Protein AF-N1RN42-F1 (afdb_monomer_lite)

Structure (mmCIF, N/CA/C/O backbone):
data_AF-N1RN42-F1
#
_entry.id   AF-N1RN42-F1
#
loop_
_atom_site.group_PDB
_atom_site.id
_atom_site.type_symbol
_atom_site.label_atom_id
_atom_site.label_alt_id
_atom_site.label_comp_id
_atom_site.label_asym_id
_atom_site.label_entity_id
_atom_site.label_seq_id
_atom_site.pdbx_PDB_ins_code
_atom_site.Cartn_x
_atom_site.Cartn_y
_atom_site.Cartn_z
_atom_site.occupancy
_atom_site.B_iso_or_equiv
_atom_site.auth_seq_id
_atom_site.auth_comp_id
_atom_site.auth_asym_id
_atom_site.auth_atom_id
_atom_site.pdbx_PDB_model_num
ATOM 1 N N . GLN A 1 1 ? 22.069 -0.257 1.050 1.00 62.31 1 GLN A N 1
ATOM 2 C CA . GLN A 1 1 ? 22.103 0.288 -0.327 1.00 62.31 1 GLN A CA 1
ATOM 3 C C . GLN A 1 1 ? 22.708 -0.679 -1.348 1.00 62.31 1 GLN A C 1
ATOM 5 O O . GLN A 1 1 ? 22.122 -0.810 -2.413 1.00 62.31 1 GLN A O 1
ATOM 10 N N . GLN A 1 2 ? 23.784 -1.419 -1.032 1.00 82.69 2 GLN A N 1
ATOM 11 C CA . GLN A 1 2 ? 24.418 -2.380 -1.959 1.00 82.69 2 GLN A CA 1
ATOM 12 C C . GLN A 1 2 ? 23.434 -3.357 -2.638 1.00 82.69 2 GLN A C 1
ATOM 14 O O . GLN A 1 2 ? 23.516 -3.572 -3.841 1.00 82.69 2 GLN A O 1
ATOM 19 N N . ALA A 1 3 ? 22.483 -3.916 -1.878 1.00 87.44 3 ALA A N 1
ATOM 20 C CA . ALA A 1 3 ? 21.495 -4.858 -2.406 1.00 87.44 3 ALA A CA 1
ATOM 21 C C . ALA A 1 3 ? 20.583 -4.223 -3.467 1.00 87.44 3 ALA A C 1
ATOM 23 O O . ALA A 1 3 ? 20.450 -4.772 -4.554 1.00 87.44 3 ALA A O 1
ATOM 24 N N . ALA A 1 4 ? 20.019 -3.043 -3.178 1.00 84.56 4 ALA A N 1
ATOM 25 C CA . ALA A 1 4 ? 19.181 -2.315 -4.126 1.00 84.56 4 ALA A CA 1
ATOM 26 C C . ALA A 1 4 ? 19.958 -2.027 -5.412 1.00 84.56 4 ALA A C 1
ATOM 28 O O . ALA A 1 4 ? 19.479 -2.361 -6.484 1.00 84.56 4 ALA A O 1
ATOM 29 N N . LYS A 1 5 ? 21.196 -1.525 -5.304 1.00 83.25 5 LYS A N 1
ATOM 30 C CA . LYS A 1 5 ? 22.059 -1.273 -6.465 1.00 83.25 5 LYS A CA 1
ATOM 31 C C . LYS A 1 5 ? 22.239 -2.517 -7.337 1.00 83.25 5 LYS A C 1
ATOM 33 O O . LYS A 1 5 ? 22.082 -2.417 -8.544 1.00 83.25 5 LYS A O 1
ATOM 38 N N . ILE A 1 6 ? 22.540 -3.669 -6.735 1.00 87.38 6 ILE A N 1
ATOM 39 C CA . ILE A 1 6 ? 22.743 -4.930 -7.466 1.00 87.38 6 ILE A CA 1
ATOM 40 C C . ILE A 1 6 ? 21.466 -5.374 -8.182 1.00 87.38 6 ILE A C 1
ATOM 42 O O . ILE A 1 6 ? 21.523 -5.716 -9.358 1.00 87.38 6 ILE A O 1
ATOM 46 N N . VAL A 1 7 ? 20.330 -5.380 -7.479 1.00 88.62 7 VAL A N 1
ATOM 47 C CA . VAL A 1 7 ? 19.045 -5.820 -8.050 1.00 88.62 7 VAL A CA 1
ATOM 48 C C . VAL A 1 7 ? 18.641 -4.919 -9.210 1.00 88.62 7 VAL A C 1
ATOM 50 O O . VAL A 1 7 ? 18.250 -5.384 -10.273 1.00 88.62 7 VAL A O 1
ATOM 53 N N . LEU A 1 8 ? 18.785 -3.618 -9.007 1.00 86.69 8 LEU A N 1
ATOM 54 C CA . LEU A 1 8 ? 18.342 -2.594 -9.929 1.00 86.69 8 LEU A CA 1
ATOM 55 C C . LEU A 1 8 ? 19.239 -2.470 -11.171 1.00 86.69 8 LEU A C 1
ATOM 57 O O . LEU A 1 8 ? 18.724 -2.316 -12.275 1.00 86.69 8 LEU A O 1
ATOM 61 N N . SER A 1 9 ? 20.565 -2.583 -11.028 1.00 83.81 9 SER A N 1
ATOM 62 C CA . SER A 1 9 ? 21.490 -2.525 -12.172 1.00 83.81 9 SER A CA 1
ATOM 63 C C . SER A 1 9 ? 21.493 -3.799 -13.017 1.00 83.81 9 SER A C 1
ATOM 65 O O . SER A 1 9 ? 21.876 -3.760 -14.184 1.00 83.81 9 SER A O 1
ATOM 67 N N . ARG A 1 10 ? 21.059 -4.924 -12.440 1.00 86.50 10 ARG A N 1
ATOM 68 C CA . ARG A 1 10 ? 20.960 -6.230 -13.105 1.00 86.50 10 ARG A CA 1
ATOM 69 C C . ARG A 1 10 ? 19.509 -6.685 -13.231 1.00 86.50 10 ARG A C 1
ATOM 71 O O . ARG A 1 10 ? 19.249 -7.882 -13.220 1.00 86.50 10 ARG A O 1
ATOM 78 N N . HIS A 1 11 ? 18.562 -5.751 -13.344 1.00 86.19 11 HIS A N 1
ATOM 79 C CA . HIS A 1 11 ? 17.126 -6.050 -13.290 1.00 86.19 11 HIS A CA 1
ATOM 80 C C . HIS A 1 11 ? 16.693 -7.150 -14.274 1.00 86.19 11 HIS A C 1
ATOM 82 O O . HIS A 1 11 ? 15.825 -7.951 -13.954 1.00 86.19 11 HIS A O 1
ATOM 88 N N . ALA A 1 12 ? 17.330 -7.220 -15.448 1.00 86.44 12 ALA A N 1
ATOM 89 C CA . ALA A 1 12 ? 17.023 -8.190 -16.498 1.00 86.44 12 ALA A CA 1
ATOM 90 C C . ALA A 1 12 ? 17.432 -9.631 -16.139 1.00 86.44 12 ALA A C 1
ATOM 92 O O . ALA A 1 12 ? 17.029 -10.568 -16.819 1.00 86.44 12 ALA A O 1
ATOM 93 N N . GLU A 1 13 ? 18.246 -9.811 -15.097 1.00 88.94 13 GLU A N 1
ATOM 94 C CA . GLU A 1 13 ? 18.699 -11.117 -14.612 1.00 88.94 13 GLU A CA 1
ATOM 95 C C . GLU A 1 13 ? 17.825 -11.673 -13.477 1.00 88.94 13 GLU A C 1
ATOM 97 O O . GLU A 1 13 ? 17.988 -12.829 -13.082 1.00 88.94 13 GLU A O 1
ATOM 102 N N . PHE A 1 14 ? 16.914 -10.865 -12.931 1.00 84.50 14 PHE A N 1
ATOM 103 C CA . PHE A 1 14 ? 15.982 -11.271 -11.882 1.00 84.50 14 PHE A CA 1
ATOM 104 C C . PHE A 1 14 ? 14.607 -11.617 -12.467 1.00 84.50 14 PHE A C 1
ATOM 106 O O . PHE A 1 14 ? 14.318 -11.338 -13.628 1.00 84.50 14 PHE A O 1
ATOM 113 N N . ALA A 1 15 ? 13.749 -12.235 -11.644 1.00 75.19 15 ALA A N 1
ATOM 114 C CA . ALA A 1 15 ? 12.331 -12.363 -11.970 1.00 75.19 15 ALA A CA 1
ATOM 115 C C . ALA A 1 15 ? 11.738 -10.972 -12.233 1.00 75.19 15 ALA A C 1
ATOM 117 O O . ALA A 1 15 ? 12.135 -10.014 -11.573 1.00 75.19 15 ALA A O 1
ATOM 118 N N . GLU A 1 16 ? 10.814 -10.872 -13.187 1.00 76.62 16 GLU A N 1
ATOM 119 C CA . GLU A 1 16 ? 10.207 -9.603 -13.583 1.00 76.62 16 GLU A CA 1
ATOM 120 C C . GLU A 1 16 ? 9.657 -8.860 -12.357 1.00 76.62 16 GLU A C 1
ATOM 122 O O . GLU A 1 16 ? 8.892 -9.415 -11.566 1.00 76.62 16 GLU A O 1
ATOM 127 N N . PHE A 1 17 ? 10.101 -7.616 -12.163 1.00 75.62 17 PHE A N 1
ATOM 128 C CA . PHE A 1 17 ? 9.644 -6.778 -11.064 1.00 75.62 17 PHE A CA 1
ATOM 129 C C . PHE A 1 17 ? 9.312 -5.376 -11.552 1.00 75.62 17 PHE A C 1
ATOM 131 O O . PHE A 1 17 ? 10.017 -4.785 -12.372 1.00 75.62 17 PHE A O 1
ATOM 138 N N . THR A 1 18 ? 8.240 -4.839 -10.983 1.00 83.25 18 THR A N 1
ATOM 139 C CA . THR A 1 18 ? 7.768 -3.486 -11.248 1.00 83.25 18 THR A CA 1
ATOM 140 C C . THR A 1 18 ? 8.118 -2.588 -10.078 1.00 83.25 18 THR A C 1
ATOM 142 O O . THR A 1 18 ? 8.001 -2.977 -8.914 1.00 83.25 18 THR A O 1
ATOM 145 N N . VAL A 1 19 ? 8.536 -1.365 -10.380 1.00 87.50 19 VAL A N 1
ATOM 146 C CA . VAL A 1 19 ? 8.816 -0.350 -9.366 1.00 87.50 19 VAL A CA 1
ATOM 147 C C . VAL A 1 19 ? 7.581 0.517 -9.150 1.00 87.50 19 VAL A C 1
ATOM 149 O O . VAL A 1 19 ? 6.979 1.016 -10.097 1.00 87.50 19 VAL A O 1
ATOM 152 N N . VAL A 1 20 ? 7.222 0.739 -7.887 1.00 87.75 20 VAL A N 1
ATOM 153 C CA . VAL A 1 20 ? 6.229 1.749 -7.505 1.00 87.75 20 VAL A CA 1
ATOM 154 C C . VAL A 1 20 ? 6.977 2.854 -6.756 1.00 87.75 20 VAL A C 1
ATOM 156 O O . VAL A 1 20 ? 7.466 2.610 -5.651 1.00 87.75 20 VAL A O 1
ATOM 159 N N . PRO A 1 21 ? 7.169 4.038 -7.360 1.00 84.94 21 PRO A N 1
ATOM 160 C CA . PRO A 1 21 ? 7.936 5.118 -6.752 1.00 84.94 21 PRO A CA 1
ATOM 161 C C . PRO A 1 21 ? 7.357 5.606 -5.425 1.00 84.94 21 PRO A C 1
ATOM 163 O O . PRO A 1 21 ? 6.149 5.556 -5.191 1.00 84.94 21 PRO A O 1
ATOM 166 N N . SER A 1 22 ? 8.224 6.181 -4.587 1.00 86.19 22 SER A N 1
ATOM 167 C CA . SER A 1 22 ? 7.841 6.737 -3.285 1.00 86.19 22 SER A CA 1
ATOM 168 C C . SER A 1 22 ? 6.710 7.763 -3.382 1.00 86.19 22 SER A C 1
ATOM 170 O O . SER A 1 22 ? 5.798 7.735 -2.561 1.00 86.19 22 SER A O 1
ATOM 172 N N . HIS A 1 23 ? 6.733 8.649 -4.385 1.00 84.12 23 HIS A N 1
ATOM 173 C CA . HIS A 1 23 ? 5.681 9.658 -4.541 1.00 84.12 23 HIS A CA 1
ATOM 174 C C . HIS A 1 23 ? 4.334 9.025 -4.906 1.00 84.12 23 HIS A C 1
ATOM 176 O O . HIS A 1 23 ? 3.316 9.456 -4.380 1.00 84.12 23 HIS A O 1
ATOM 182 N N . THR A 1 24 ? 4.329 7.965 -5.718 1.00 84.31 24 THR A N 1
ATOM 183 C CA . THR A 1 24 ? 3.130 7.197 -6.082 1.00 84.31 24 THR A CA 1
ATOM 184 C C . THR A 1 24 ? 2.523 6.496 -4.867 1.00 84.31 24 THR A C 1
ATOM 186 O O . THR A 1 24 ? 1.324 6.586 -4.618 1.00 84.31 24 THR A O 1
ATOM 189 N N . VAL A 1 25 ? 3.341 5.801 -4.070 1.00 88.25 25 VAL A N 1
ATOM 190 C CA . VAL A 1 25 ? 2.833 5.055 -2.906 1.00 88.25 25 VAL A CA 1
ATOM 191 C C . VAL A 1 25 ? 2.353 5.975 -1.781 1.00 88.25 25 VAL A C 1
ATOM 193 O O . VAL A 1 25 ? 1.455 5.601 -1.026 1.00 88.25 25 VAL A O 1
ATOM 196 N N . GLN A 1 26 ? 2.925 7.178 -1.689 1.00 88.88 26 GLN A N 1
ATOM 197 C CA . GLN A 1 26 ? 2.535 8.207 -0.724 1.00 88.88 26 GLN A CA 1
ATOM 198 C C . GLN A 1 26 ? 1.306 9.005 -1.164 1.00 88.88 26 GLN A C 1
ATOM 200 O O . GLN A 1 26 ? 0.613 9.550 -0.310 1.00 88.88 26 GLN A O 1
ATOM 205 N N . SER A 1 27 ? 1.020 9.072 -2.466 1.00 88.75 27 SER A N 1
ATOM 206 C CA . SER A 1 27 ? -0.085 9.873 -2.990 1.00 88.75 27 SER A CA 1
ATOM 207 C C . SER A 1 27 ? -1.445 9.179 -2.907 1.00 88.75 27 SER A C 1
ATOM 209 O O . SER A 1 27 ? -2.466 9.842 -3.077 1.00 88.75 27 SER A O 1
ATOM 211 N N . ILE A 1 28 ? -1.490 7.874 -2.619 1.00 91.38 28 ILE A N 1
ATOM 212 C CA . ILE A 1 28 ? -2.743 7.151 -2.383 1.00 91.38 28 ILE A CA 1
ATOM 213 C C . ILE A 1 28 ? -3.051 7.099 -0.895 1.00 91.38 28 ILE A C 1
ATOM 215 O O . ILE A 1 28 ? -2.260 6.577 -0.105 1.00 91.38 28 ILE A O 1
ATOM 219 N N . GLU A 1 29 ? -4.255 7.531 -0.536 1.00 94.62 29 GLU A N 1
ATOM 220 C CA . GLU A 1 29 ? -4.802 7.350 0.801 1.00 94.62 29 GLU A CA 1
ATOM 221 C C . GLU A 1 29 ? -6.090 6.529 0.761 1.00 94.62 29 GLU A C 1
ATOM 223 O O . GLU A 1 29 ? -6.942 6.707 -0.107 1.00 94.62 29 GLU A O 1
ATOM 228 N N . TYR A 1 30 ? -6.256 5.642 1.735 1.00 96.00 30 TYR A N 1
ATOM 229 C CA . TYR A 1 30 ? -7.392 4.732 1.825 1.00 96.00 30 TYR A CA 1
ATOM 230 C C . TYR A 1 30 ? -8.280 5.134 2.990 1.00 96.00 30 TYR A C 1
ATOM 232 O O . TYR A 1 30 ? -7.782 5.368 4.093 1.00 96.00 30 TYR A O 1
ATOM 240 N N . SER A 1 31 ? -9.593 5.137 2.773 1.00 97.31 31 SER A N 1
ATOM 241 C CA . SER A 1 31 ? -10.567 5.283 3.852 1.00 97.31 31 SER A CA 1
ATOM 242 C C . SER A 1 31 ? -10.328 4.224 4.930 1.00 97.31 31 SER A C 1
ATOM 244 O O . SER A 1 31 ? -10.330 3.020 4.648 1.00 97.31 31 SER A O 1
ATOM 246 N N . ALA A 1 32 ? -10.187 4.662 6.182 1.00 97.25 32 ALA A N 1
ATOM 247 C CA . ALA A 1 32 ? -10.040 3.782 7.337 1.00 97.25 32 ALA A CA 1
ATOM 248 C C . ALA A 1 32 ? -11.226 2.814 7.449 1.00 97.25 32 ALA A C 1
ATOM 250 O O . ALA A 1 32 ? -11.050 1.615 7.677 1.00 97.25 32 ALA A O 1
ATOM 251 N N . LEU A 1 33 ? -12.438 3.327 7.216 1.00 96.44 33 LEU A N 1
ATOM 252 C CA . LEU A 1 33 ? -13.660 2.533 7.212 1.00 96.44 33 LEU A CA 1
ATOM 253 C C . LEU A 1 33 ? -13.687 1.529 6.049 1.00 96.44 33 LEU A C 1
ATOM 255 O O . LEU A 1 33 ? -14.091 0.380 6.236 1.00 96.44 33 LEU A O 1
ATOM 259 N N . GLY A 1 34 ? -13.209 1.931 4.867 1.00 96.44 34 GLY A N 1
ATOM 260 C CA . GLY A 1 34 ? -13.028 1.036 3.721 1.00 96.44 34 GLY A CA 1
ATOM 261 C C . GLY A 1 34 ? -12.090 -0.130 4.036 1.00 96.44 34 GLY A C 1
ATOM 262 O O . GLY A 1 34 ? -12.454 -1.290 3.834 1.00 96.44 34 GLY A O 1
ATOM 263 N N . LEU A 1 35 ? -10.918 0.162 4.604 1.00 96.19 35 LEU A N 1
ATOM 264 C CA . LEU A 1 35 ? -9.941 -0.857 4.997 1.00 96.19 35 LEU A CA 1
ATOM 265 C C . LEU A 1 35 ? -10.479 -1.785 6.089 1.00 96.19 35 LEU A C 1
ATOM 267 O O . LEU A 1 35 ? -10.294 -3.000 6.001 1.00 96.19 35 LEU A O 1
ATOM 271 N N . LYS A 1 36 ? -11.184 -1.246 7.092 1.00 95.75 36 LYS A N 1
ATOM 272 C CA . LYS A 1 36 ? -11.869 -2.067 8.099 1.00 95.75 36 LYS A CA 1
ATOM 273 C C . LYS A 1 36 ? -12.873 -3.011 7.453 1.00 95.75 36 LYS A C 1
ATOM 275 O O . LYS A 1 36 ? -12.925 -4.182 7.813 1.00 95.75 36 LYS A O 1
ATOM 280 N N . HIS A 1 37 ? -13.672 -2.524 6.510 1.00 94.75 37 HIS A N 1
ATOM 281 C CA . HIS A 1 37 ? -14.654 -3.370 5.847 1.00 94.75 37 HIS A CA 1
ATOM 282 C C . HIS A 1 37 ? -13.986 -4.484 5.029 1.00 94.75 37 HIS A C 1
ATOM 284 O O . HIS A 1 37 ? -14.488 -5.605 5.008 1.00 94.75 37 HIS A O 1
ATOM 290 N N . ALA A 1 38 ? -12.864 -4.197 4.365 1.00 92.38 38 ALA A N 1
ATOM 291 C CA . ALA A 1 38 ? -12.134 -5.190 3.579 1.00 92.38 38 ALA A CA 1
ATOM 292 C C . ALA A 1 38 ? -11.395 -6.224 4.453 1.00 92.38 38 ALA A C 1
ATOM 294 O O . ALA A 1 38 ? -11.411 -7.412 4.147 1.00 92.38 38 ALA A O 1
ATOM 295 N N . GLY A 1 39 ? -10.756 -5.789 5.544 1.00 91.50 39 GLY A N 1
ATOM 296 C CA . GLY A 1 39 ? -9.875 -6.630 6.370 1.00 91.50 39 GLY A CA 1
ATOM 297 C C . GLY A 1 39 ? -10.418 -7.014 7.755 1.00 91.50 39 GLY A C 1
ATOM 298 O O . GLY A 1 39 ? -9.715 -7.655 8.544 1.00 91.50 39 GLY A O 1
ATOM 299 N N . GLY A 1 40 ? -11.643 -6.609 8.084 1.00 94.19 40 GLY A N 1
ATOM 300 C CA . GLY A 1 40 ? -12.322 -6.898 9.346 1.00 94.19 40 GLY A CA 1
ATOM 301 C C . GLY A 1 40 ? -11.636 -6.320 10.591 1.00 94.19 40 GLY A C 1
ATOM 302 O O . GLY A 1 40 ? -10.836 -5.384 10.539 1.00 94.19 40 GLY A O 1
ATOM 303 N N . GLN A 1 41 ? -11.932 -6.922 11.749 1.00 93.12 41 GLN A N 1
ATOM 304 C CA . GLN A 1 41 ? -11.424 -6.466 13.052 1.00 93.12 41 GLN A CA 1
ATOM 305 C C . GLN A 1 41 ? -9.894 -6.534 13.180 1.00 93.12 41 GLN A C 1
ATOM 307 O O . GLN A 1 41 ? -9.300 -5.764 13.931 1.00 93.12 41 GLN A O 1
ATOM 312 N N . CYS A 1 42 ? -9.233 -7.457 12.472 1.00 93.81 42 CYS A N 1
ATOM 313 C CA . CYS A 1 42 ? -7.772 -7.541 12.491 1.00 93.81 42 CYS A CA 1
ATOM 314 C C . CYS A 1 42 ? -7.147 -6.292 11.855 1.00 93.81 42 CYS A C 1
ATOM 316 O O . CYS A 1 42 ? -6.229 -5.702 12.426 1.00 93.81 42 CYS A O 1
ATOM 318 N N . MET A 1 43 ? -7.682 -5.865 10.706 1.00 94.62 43 MET A N 1
ATOM 319 C CA . MET A 1 43 ? -7.238 -4.647 10.034 1.00 94.62 43 MET A CA 1
ATOM 320 C C . MET A 1 43 ? -7.522 -3.408 10.881 1.00 94.62 43 MET A C 1
ATOM 322 O O . MET A 1 43 ? -6.639 -2.574 11.053 1.00 94.62 43 MET A O 1
ATOM 326 N N . GLU A 1 44 ? -8.705 -3.328 11.493 1.00 96.62 44 GLU A N 1
ATOM 327 C CA . GLU A 1 44 ? -9.042 -2.233 12.404 1.00 96.62 44 GLU A CA 1
ATOM 328 C C . GLU A 1 44 ? -8.019 -2.072 13.533 1.00 96.62 44 GLU A C 1
ATOM 330 O O . GLU A 1 44 ? -7.490 -0.980 13.733 1.00 96.62 44 GLU A O 1
ATOM 335 N N . LYS A 1 45 ? -7.682 -3.155 14.242 1.00 97.00 45 LYS A N 1
ATOM 336 C CA . LYS A 1 45 ? -6.710 -3.101 15.346 1.00 97.00 45 LYS A CA 1
ATOM 337 C C . LYS A 1 45 ? -5.325 -2.656 14.877 1.00 97.00 45 LYS A C 1
ATOM 339 O O . LYS A 1 45 ? -4.656 -1.909 15.589 1.00 97.00 45 LYS A O 1
ATOM 344 N N . ARG A 1 46 ? -4.900 -3.092 13.684 1.00 95.75 46 ARG A N 1
ATOM 345 C CA . ARG A 1 46 ? -3.629 -2.664 13.078 1.00 95.75 46 ARG A CA 1
ATOM 346 C C . ARG A 1 46 ? -3.644 -1.171 12.771 1.00 95.75 46 ARG A C 1
ATOM 348 O O . ARG A 1 46 ? -2.722 -0.485 13.188 1.00 95.75 46 ARG A O 1
ATOM 355 N N . ILE A 1 47 ? -4.695 -0.668 12.126 1.00 96.88 47 ILE A N 1
ATOM 356 C CA . ILE A 1 47 ? -4.838 0.762 11.816 1.00 96.88 47 ILE A CA 1
ATOM 357 C C . ILE A 1 47 ? -4.840 1.593 13.102 1.00 96.88 47 ILE A C 1
ATOM 359 O O . ILE A 1 47 ? -4.089 2.558 13.215 1.00 96.88 47 ILE A O 1
ATOM 363 N N . LEU A 1 48 ? -5.623 1.191 14.108 1.00 98.06 48 LEU A N 1
ATOM 364 C CA . LEU A 1 48 ? -5.691 1.908 15.382 1.00 98.06 48 LEU A CA 1
ATOM 365 C C . LEU A 1 48 ? -4.323 1.983 16.079 1.00 98.06 48 LEU A C 1
ATOM 367 O O . LEU A 1 48 ? -3.967 3.032 16.612 1.00 98.06 48 LEU A O 1
ATOM 371 N N . GLY A 1 49 ? -3.546 0.897 16.061 1.00 97.38 49 GLY A N 1
ATOM 372 C CA . GLY A 1 49 ? -2.220 0.862 16.681 1.00 97.38 49 GLY A CA 1
ATOM 373 C C . GLY A 1 49 ? -1.147 1.600 15.876 1.00 97.38 49 GLY A C 1
ATOM 374 O O . GLY A 1 49 ? -0.428 2.432 16.426 1.00 97.38 49 GLY A O 1
ATOM 375 N N . PHE A 1 50 ? -1.030 1.306 14.580 1.00 95.25 50 PHE A N 1
ATOM 376 C CA . PHE A 1 50 ? 0.059 1.813 13.740 1.00 95.25 50 PHE A CA 1
ATOM 377 C C . PHE A 1 50 ? -0.209 3.211 13.187 1.00 95.25 50 PHE A C 1
ATOM 379 O O . PHE A 1 50 ? 0.686 4.050 13.228 1.00 95.25 50 PHE A O 1
ATOM 386 N N . ASN A 1 51 ? -1.420 3.469 12.689 1.00 95.56 51 ASN A N 1
ATOM 387 C CA . ASN A 1 51 ? -1.758 4.724 12.016 1.00 95.56 51 ASN A CA 1
ATOM 388 C C . ASN A 1 51 ? -2.383 5.751 12.972 1.00 95.56 51 ASN A C 1
ATOM 390 O O . ASN A 1 51 ? -2.127 6.943 12.836 1.00 95.56 51 ASN A O 1
ATOM 394 N N . CYS A 1 52 ? -3.186 5.311 13.950 1.00 96.44 52 CYS A N 1
ATOM 395 C CA . CYS A 1 52 ? -3.825 6.213 14.921 1.00 96.44 52 CYS A CA 1
ATOM 396 C C . CYS A 1 52 ? -3.065 6.338 16.252 1.00 96.44 52 CYS A C 1
ATOM 398 O O . CYS A 1 52 ? -3.526 7.063 17.140 1.00 96.44 52 CYS A O 1
ATOM 400 N N . HIS A 1 53 ? -1.953 5.610 16.413 1.00 96.62 53 HIS A N 1
ATOM 401 C CA . HIS A 1 53 ? -1.113 5.584 17.618 1.00 96.62 53 HIS A CA 1
ATOM 402 C C . HIS A 1 53 ? -1.894 5.361 18.923 1.00 96.62 53 HIS A C 1
ATOM 404 O O . HIS A 1 53 ? -1.564 5.924 19.969 1.00 96.62 53 HIS A O 1
ATOM 410 N N . GLN A 1 54 ? -2.961 4.561 18.868 1.00 98.12 54 GLN A N 1
ATOM 411 C CA . GLN A 1 54 ? -3.763 4.261 20.046 1.00 98.12 54 GLN A CA 1
ATOM 412 C C . GLN A 1 54 ? -3.069 3.246 20.947 1.00 98.12 54 GLN A C 1
ATOM 414 O O . GLN A 1 54 ? -2.419 2.302 20.497 1.00 98.12 54 GLN A O 1
ATOM 419 N N . GLU A 1 55 ? -3.249 3.432 22.251 1.00 97.94 55 GLU A N 1
ATOM 420 C CA . GLU A 1 55 ? -2.714 2.518 23.250 1.00 97.94 55 GLU A CA 1
ATOM 421 C C . GLU A 1 55 ? -3.337 1.122 23.098 1.00 97.94 55 GLU A C 1
ATOM 423 O O . GLU A 1 55 ? -4.565 1.011 22.990 1.00 97.94 55 GLU A O 1
ATOM 428 N N . PRO A 1 56 ? -2.538 0.041 23.192 1.00 97.25 56 PRO A N 1
ATOM 429 C CA . PRO A 1 56 ? -3.051 -1.321 23.087 1.00 97.25 56 PRO A CA 1
ATOM 430 C C . PRO A 1 56 ? -4.222 -1.605 24.032 1.00 97.25 56 PRO A C 1
ATOM 432 O O . PRO A 1 56 ? -5.183 -2.251 23.625 1.00 97.25 56 PRO A O 1
ATOM 435 N N . VAL A 1 57 ? -4.187 -1.074 25.263 1.00 98.06 57 VAL A N 1
ATOM 436 C CA . VAL A 1 57 ? -5.263 -1.244 26.255 1.00 98.06 57 VAL A CA 1
ATOM 437 C C . VAL A 1 57 ? -6.583 -0.657 25.751 1.00 98.06 57 VAL A C 1
ATOM 439 O O . VAL A 1 57 ? -7.609 -1.330 25.837 1.00 98.06 57 VAL A O 1
ATOM 442 N N 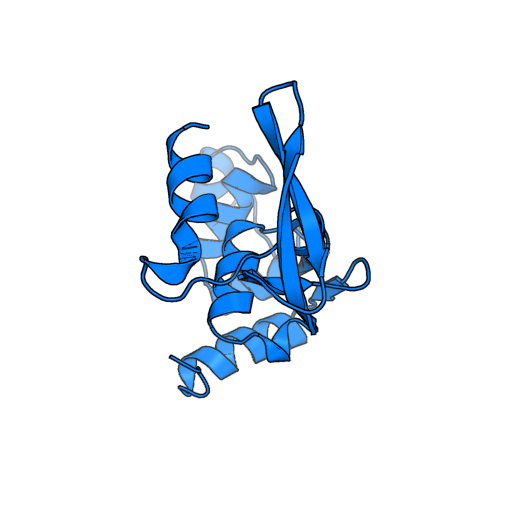. LYS A 1 58 ? -6.568 0.546 25.162 1.00 97.88 58 LYS A N 1
ATOM 443 C CA . LYS A 1 58 ? -7.770 1.187 24.599 1.00 97.88 58 LYS A CA 1
ATOM 444 C C . LYS A 1 58 ? -8.335 0.388 23.423 1.00 97.88 58 LYS A C 1
ATOM 446 O O . LYS A 1 58 ? -9.551 0.278 23.289 1.00 97.88 58 LYS A O 1
ATOM 451 N N . ILE A 1 59 ? -7.460 -0.210 22.610 1.00 97.50 59 ILE A N 1
ATOM 452 C CA . ILE A 1 59 ? -7.844 -1.042 21.462 1.00 97.50 59 ILE A CA 1
ATOM 453 C C . ILE A 1 59 ? -8.482 -2.360 21.926 1.00 97.50 59 ILE A C 1
ATOM 455 O O . ILE A 1 59 ? -9.560 -2.717 21.462 1.00 97.50 59 ILE A O 1
ATOM 459 N N . VAL A 1 60 ? -7.849 -3.101 22.845 1.00 95.50 60 VAL A N 1
ATOM 460 C CA . VAL A 1 60 ? -8.358 -4.425 23.268 1.00 95.50 60 VAL A CA 1
ATOM 461 C C . VAL A 1 60 ? -9.602 -4.340 24.151 1.00 95.50 60 VAL A C 1
ATOM 463 O O . VAL A 1 60 ? -10.376 -5.292 24.194 1.00 95.50 60 VAL A O 1
ATOM 466 N N . THR A 1 61 ? -9.804 -3.210 24.834 1.00 96.50 61 THR A N 1
ATOM 467 C CA . THR A 1 61 ? -11.010 -2.932 25.632 1.00 96.50 61 THR A CA 1
ATOM 468 C C . THR A 1 61 ? -12.113 -2.228 24.835 1.00 96.50 61 THR A C 1
ATOM 470 O O . THR A 1 61 ? -13.133 -1.864 25.414 1.00 96.50 61 THR A O 1
ATOM 473 N N . ASN A 1 62 ? -11.942 -2.062 23.515 1.00 94.62 62 ASN A N 1
ATOM 474 C CA . ASN A 1 62 ? -12.895 -1.412 22.606 1.00 94.62 62 ASN A CA 1
ATOM 475 C C . ASN A 1 62 ? -13.297 0.014 23.031 1.00 94.62 62 ASN A C 1
ATOM 477 O O . ASN A 1 62 ? -14.405 0.466 22.748 1.00 94.62 62 ASN A O 1
ATOM 481 N N . GLN A 1 63 ? -12.404 0.740 23.707 1.00 97.38 63 GLN A N 1
ATOM 482 C CA . GLN A 1 63 ? -12.613 2.157 24.029 1.00 97.38 63 GLN A CA 1
ATOM 483 C C . GLN A 1 63 ? -12.442 3.056 22.796 1.00 97.38 63 GLN A C 1
ATOM 485 O O . GLN A 1 63 ? -12.945 4.178 22.762 1.00 97.38 63 GLN A O 1
ATOM 490 N N . VAL A 1 64 ? -11.742 2.554 21.776 1.00 97.44 64 VAL A N 1
ATOM 491 C CA . VAL A 1 64 ? -11.553 3.195 20.473 1.00 97.44 64 VAL A CA 1
ATOM 492 C C . VAL A 1 64 ? -11.960 2.240 19.354 1.00 97.44 64 VAL A C 1
ATOM 494 O O . VAL A 1 64 ? -11.768 1.030 19.463 1.00 97.44 64 VAL A O 1
ATOM 497 N N . SER A 1 65 ? -12.520 2.787 18.280 1.00 97.44 65 SER A N 1
ATOM 498 C CA . SER A 1 65 ? -12.952 2.057 17.083 1.00 97.44 65 SER A CA 1
ATOM 499 C C . SER A 1 65 ? -12.827 2.949 15.853 1.00 97.44 65 SER A C 1
ATOM 501 O O . SER A 1 65 ? -12.837 4.179 15.971 1.00 97.44 65 SER A O 1
ATOM 503 N N . ILE A 1 66 ? -12.733 2.351 14.666 1.00 97.50 66 ILE A N 1
ATOM 504 C CA . ILE A 1 66 ? -12.702 3.147 13.434 1.00 97.50 66 ILE A CA 1
ATOM 505 C C . ILE A 1 66 ? -14.036 3.871 13.222 1.00 97.50 66 ILE A C 1
ATOM 507 O O . ILE A 1 66 ? -14.021 5.068 12.968 1.00 97.50 66 ILE A O 1
ATOM 511 N N . GLU A 1 67 ? -15.184 3.210 13.387 1.00 96.19 67 GLU A N 1
ATOM 512 C CA . GLU A 1 67 ? -16.502 3.837 13.198 1.00 96.19 67 GLU A CA 1
ATOM 513 C C . GLU A 1 67 ? -16.754 4.979 14.181 1.00 96.19 67 GLU A C 1
ATOM 515 O O . GLU A 1 67 ? -17.423 5.948 13.827 1.00 96.19 67 GLU A O 1
ATOM 520 N N . GLY A 1 68 ? -16.234 4.860 15.406 1.00 95.88 68 GLY A N 1
ATOM 521 C CA . GLY A 1 68 ? -16.447 5.845 16.458 1.00 95.88 68 GLY A CA 1
ATOM 522 C C . GLY A 1 68 ? -15.634 7.119 16.255 1.00 95.88 68 GLY A C 1
ATOM 523 O O . GLY A 1 68 ? -16.201 8.208 16.233 1.00 95.88 68 GLY A O 1
ATOM 524 N N . GLN A 1 69 ? -14.309 6.999 16.147 1.00 96.25 69 GLN A N 1
ATOM 525 C CA . GLN A 1 69 ? -13.405 8.156 16.220 1.00 96.25 69 GLN A CA 1
ATOM 526 C C . GLN A 1 69 ? -12.637 8.448 14.925 1.00 96.25 69 GLN A C 1
ATOM 528 O O . GLN A 1 69 ? -12.009 9.502 14.827 1.00 96.25 69 GLN A O 1
ATOM 533 N N . TYR A 1 70 ? -12.651 7.533 13.951 1.00 96.69 70 TYR A N 1
ATOM 534 C CA . TYR A 1 70 ? -11.785 7.611 12.768 1.00 96.69 70 TYR A CA 1
ATOM 535 C C . TYR A 1 70 ? -12.526 7.310 11.456 1.00 96.69 70 TYR A C 1
ATOM 537 O O . TYR A 1 70 ? -11.903 6.903 10.476 1.00 96.69 70 TYR A O 1
ATOM 545 N N . SER A 1 71 ? -13.849 7.481 11.422 1.00 95.25 71 SER A N 1
ATOM 546 C CA . SER A 1 71 ? -14.688 7.071 10.287 1.00 95.25 71 SER A CA 1
ATOM 547 C C . SER A 1 71 ? -14.470 7.927 9.037 1.00 95.25 71 SER A C 1
ATOM 549 O O . SER A 1 71 ? -14.655 7.442 7.922 1.00 95.25 71 SER A O 1
ATOM 551 N N . ASP A 1 72 ? -14.016 9.165 9.223 1.00 95.75 72 ASP A N 1
ATOM 552 C CA . ASP A 1 72 ? -13.673 10.146 8.192 1.00 95.75 72 ASP A CA 1
ATOM 553 C C . ASP A 1 72 ? -12.183 10.131 7.807 1.00 95.75 72 ASP A C 1
ATOM 555 O O . ASP A 1 72 ? -11.752 10.920 6.965 1.00 95.75 72 ASP A O 1
ATOM 559 N N . LYS A 1 73 ? -11.369 9.269 8.431 1.00 97.31 73 LYS A N 1
ATOM 560 C CA . LYS A 1 73 ? -9.919 9.271 8.222 1.00 97.31 73 LYS A CA 1
ATOM 561 C C . LYS A 1 73 ? -9.502 8.502 6.985 1.00 97.31 73 LYS A C 1
ATOM 563 O O . LYS A 1 73 ? -10.069 7.465 6.636 1.00 97.31 73 LYS A O 1
ATOM 568 N N . PHE A 1 74 ? -8.430 9.006 6.390 1.00 96.94 74 PHE A N 1
ATOM 569 C CA . PHE A 1 74 ? -7.719 8.403 5.281 1.00 96.94 74 PHE A CA 1
ATOM 570 C C . PHE A 1 74 ? -6.264 8.191 5.687 1.00 96.94 74 PHE A C 1
ATOM 572 O O . PHE A 1 74 ? -5.698 9.000 6.424 1.00 96.94 74 PHE A O 1
ATOM 579 N N . PHE A 1 75 ? -5.678 7.084 5.241 1.00 95.25 75 PHE A N 1
ATOM 580 C CA . PHE A 1 75 ? -4.296 6.741 5.552 1.00 95.25 75 PHE A CA 1
ATOM 581 C C . PHE A 1 75 ? -3.537 6.365 4.291 1.00 95.25 75 PHE A C 1
ATOM 583 O O . PHE A 1 75 ? -3.995 5.517 3.522 1.00 95.25 75 PHE A O 1
ATOM 590 N N . SER A 1 76 ? -2.349 6.943 4.120 1.00 92.81 76 SER A N 1
ATOM 591 C CA . SER A 1 76 ? -1.373 6.413 3.175 1.00 92.81 76 SER A CA 1
ATOM 592 C C . SER A 1 76 ? -0.867 5.057 3.665 1.00 92.81 76 SER A C 1
ATOM 594 O O . SER A 1 76 ? -0.505 4.900 4.834 1.00 92.81 76 SER A O 1
ATOM 596 N N . MET A 1 77 ? -0.865 4.069 2.769 1.00 92.31 77 MET A N 1
ATOM 597 C CA . MET A 1 77 ? -0.430 2.699 3.052 1.00 92.31 77 MET A CA 1
ATOM 598 C C . MET A 1 77 ? 0.571 2.237 1.982 1.00 92.31 77 MET A C 1
ATOM 600 O O . MET A 1 77 ? 0.186 1.484 1.087 1.00 92.31 77 MET A O 1
ATOM 604 N N . PRO A 1 78 ? 1.846 2.675 2.035 1.00 91.44 78 PRO A N 1
ATOM 605 C CA . PRO A 1 78 ? 2.782 2.492 0.927 1.00 91.44 78 PRO A CA 1
ATOM 606 C C . PRO A 1 78 ? 3.008 1.038 0.497 1.00 91.44 78 PRO A C 1
ATOM 608 O O . PRO A 1 78 ? 3.008 0.731 -0.698 1.00 91.44 78 PRO A O 1
ATOM 611 N N . ASP A 1 79 ? 3.138 0.133 1.467 1.00 90.88 79 ASP A N 1
ATOM 612 C CA . ASP A 1 79 ? 3.335 -1.295 1.201 1.00 90.88 79 ASP A CA 1
ATOM 613 C C . ASP A 1 79 ? 2.084 -1.920 0.571 1.00 90.88 79 ASP A C 1
ATOM 615 O O . ASP A 1 79 ? 2.178 -2.671 -0.398 1.00 90.88 79 ASP A O 1
ATOM 619 N N . LEU A 1 80 ? 0.895 -1.560 1.071 1.00 91.31 80 LEU A N 1
ATOM 620 C CA . LEU A 1 80 ? -0.370 -2.006 0.488 1.00 91.31 80 LEU A CA 1
ATOM 621 C C . LEU A 1 80 ? -0.521 -1.477 -0.940 1.00 91.31 80 LEU A C 1
ATOM 623 O O . LEU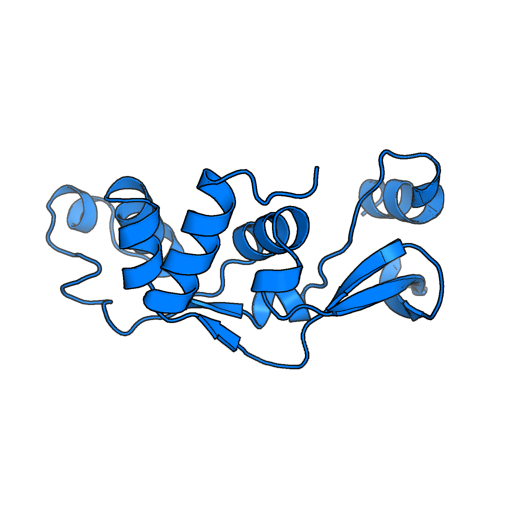 A 1 80 ? -0.859 -2.247 -1.831 1.00 91.31 80 LEU A O 1
ATOM 627 N N . THR A 1 81 ? -0.229 -0.196 -1.173 1.00 91.44 81 THR A N 1
ATOM 628 C CA . THR A 1 81 ? -0.251 0.401 -2.513 1.00 91.44 81 THR A CA 1
ATOM 629 C C . THR A 1 81 ? 0.697 -0.321 -3.460 1.00 91.44 81 THR A C 1
ATOM 631 O O . THR A 1 81 ? 0.299 -0.643 -4.574 1.00 91.44 81 THR A O 1
ATOM 634 N N . SER A 1 82 ? 1.916 -0.639 -3.018 1.00 90.00 82 SER A N 1
ATOM 635 C CA . SER A 1 82 ? 2.881 -1.381 -3.838 1.00 90.00 82 SER A CA 1
ATOM 636 C C . SER A 1 82 ? 2.336 -2.750 -4.249 1.00 90.00 82 SER A C 1
ATOM 638 O O . SER A 1 82 ? 2.389 -3.111 -5.424 1.00 90.00 82 SER A O 1
ATOM 640 N N . ILE A 1 83 ? 1.747 -3.483 -3.298 1.00 89.25 83 ILE A N 1
ATOM 641 C CA . ILE A 1 83 ? 1.129 -4.792 -3.550 1.00 89.25 83 ILE A CA 1
ATOM 642 C C . ILE A 1 83 ? -0.060 -4.663 -4.510 1.00 89.25 83 ILE A C 1
ATOM 644 O O . ILE A 1 83 ? -0.177 -5.441 -5.453 1.00 89.25 83 ILE A O 1
ATOM 648 N N . LEU A 1 84 ? -0.939 -3.683 -4.300 1.00 88.56 84 LEU A N 1
ATOM 649 C CA . LEU A 1 84 ? -2.126 -3.496 -5.136 1.00 88.56 84 LEU A CA 1
ATOM 650 C C . LEU A 1 84 ? -1.773 -3.048 -6.555 1.00 88.56 84 LEU A C 1
ATOM 652 O O . LEU A 1 84 ? -2.389 -3.528 -7.500 1.00 88.56 84 LEU A O 1
ATOM 656 N N . CYS A 1 85 ? -0.759 -2.201 -6.729 1.00 85.38 85 CYS A N 1
ATOM 657 C CA . CYS A 1 85 ? -0.240 -1.867 -8.054 1.00 85.38 85 CYS A CA 1
ATOM 658 C C . CYS A 1 85 ? 0.320 -3.104 -8.769 1.00 85.38 85 CYS A C 1
ATOM 660 O O . CYS A 1 85 ? 0.135 -3.231 -9.972 1.00 85.38 85 CYS A O 1
ATOM 662 N N . ALA A 1 86 ? 0.961 -4.030 -8.050 1.00 81.50 86 ALA A N 1
ATOM 663 C CA . ALA A 1 86 ? 1.450 -5.270 -8.647 1.00 81.50 86 ALA A CA 1
ATOM 664 C C . ALA A 1 86 ? 0.314 -6.234 -9.039 1.00 81.50 86 ALA A C 1
ATOM 666 O O . ALA A 1 86 ? 0.392 -6.859 -10.089 1.00 81.50 86 ALA A O 1
ATOM 667 N N . LEU A 1 87 ? -0.739 -6.351 -8.222 1.00 83.81 87 LEU A N 1
ATOM 668 C CA . LEU A 1 87 ? -1.821 -7.324 -8.443 1.00 83.81 87 LEU A CA 1
ATOM 669 C C . LEU A 1 87 ? -2.939 -6.814 -9.367 1.00 83.81 87 LEU A C 1
ATOM 671 O O . LEU A 1 87 ? -3.506 -7.579 -10.145 1.00 83.81 87 LEU A O 1
ATOM 675 N N . VAL A 1 88 ? -3.300 -5.536 -9.249 1.00 81.50 88 VAL A N 1
ATOM 676 C CA . VAL A 1 88 ? -4.443 -4.906 -9.937 1.00 81.50 88 VAL A CA 1
ATOM 677 C C . VAL A 1 88 ? -4.089 -3.490 -10.417 1.00 81.50 88 VAL A C 1
ATOM 679 O O . VAL A 1 88 ? -4.730 -2.510 -10.022 1.00 81.50 88 VAL A O 1
ATOM 682 N N . PRO A 1 89 ? -3.081 -3.344 -11.298 1.00 71.06 89 PRO A N 1
ATOM 683 C CA . PRO A 1 89 ? -2.535 -2.039 -11.681 1.00 71.06 89 PRO A CA 1
ATOM 684 C C . PRO A 1 89 ? -3.572 -1.056 -12.235 1.00 71.06 89 PRO A C 1
ATOM 686 O O . PRO A 1 89 ? -3.529 0.136 -11.925 1.00 71.06 89 PRO A O 1
ATOM 689 N N . GLY A 1 90 ? -4.558 -1.554 -12.989 1.00 74.25 90 GLY A N 1
ATOM 690 C CA . GLY A 1 90 ? -5.614 -0.726 -13.579 1.00 74.25 90 GLY A CA 1
ATOM 691 C C . GLY A 1 90 ? -6.553 -0.073 -12.558 1.00 74.25 90 GLY A C 1
ATOM 692 O O . GLY A 1 90 ? -7.099 0.998 -12.823 1.00 74.25 90 GLY A O 1
ATOM 693 N N . ASN A 1 91 ? -6.703 -0.657 -11.366 1.00 75.50 91 ASN A N 1
ATOM 694 C CA . ASN A 1 91 ? -7.699 -0.208 -10.386 1.00 75.50 91 ASN A CA 1
ATOM 695 C C . ASN A 1 91 ? -7.187 0.942 -9.511 1.00 75.50 91 ASN A C 1
ATOM 697 O O . ASN A 1 91 ? -7.972 1.718 -8.963 1.00 75.50 91 ASN A O 1
ATOM 701 N N . MET A 1 92 ? -5.866 1.114 -9.438 1.00 75.50 92 MET A N 1
ATOM 702 C CA . MET A 1 92 ? -5.248 2.186 -8.658 1.00 75.50 92 MET A CA 1
ATOM 703 C C . MET A 1 92 ? -5.238 3.523 -9.411 1.00 75.50 92 MET A C 1
ATOM 705 O O . MET A 1 92 ? -5.044 4.571 -8.797 1.00 75.50 92 MET A O 1
ATOM 709 N N . GLY A 1 93 ? -5.537 3.517 -10.718 1.00 74.00 93 GLY A N 1
ATOM 710 C CA . GLY A 1 93 ? -5.381 4.678 -11.603 1.00 74.00 93 GLY A CA 1
ATOM 711 C C . GLY A 1 93 ? -3.921 4.950 -11.971 1.00 74.00 93 GLY A C 1
ATOM 712 O O . GLY A 1 93 ? -3.628 5.982 -12.572 1.00 74.00 93 GLY A O 1
ATOM 713 N N . ALA A 1 94 ? -3.021 4.038 -11.591 1.00 77.69 94 ALA A N 1
ATOM 714 C CA . ALA A 1 94 ? -1.612 4.145 -11.891 1.00 77.69 94 ALA A CA 1
ATOM 715 C C . ALA A 1 94 ? -1.381 3.860 -13.376 1.00 77.69 94 ALA A C 1
ATOM 717 O O . ALA A 1 94 ? -1.948 2.930 -13.952 1.00 77.69 94 ALA A O 1
ATOM 718 N N . LYS A 1 95 ? -0.551 4.681 -14.007 1.00 80.31 95 LYS A N 1
ATOM 719 C CA . LYS A 1 95 ? -0.133 4.524 -15.393 1.00 80.31 95 LYS A CA 1
ATOM 720 C C . LYS A 1 95 ? 1.136 3.694 -15.432 1.00 80.31 95 LYS A C 1
ATOM 722 O O . LYS A 1 95 ? 2.048 3.896 -14.634 1.00 80.31 95 LYS A O 1
ATOM 727 N N . GLN A 1 96 ? 1.192 2.776 -16.385 1.00 84.19 96 GLN A N 1
ATOM 728 C CA . GLN A 1 96 ? 2.411 2.037 -16.654 1.00 84.19 96 GLN A CA 1
ATOM 729 C C . GLN A 1 96 ? 3.406 2.940 -17.391 1.00 84.19 96 GLN A C 1
ATOM 731 O O . GLN A 1 96 ? 3.043 3.643 -18.338 1.00 84.19 96 GLN A O 1
ATOM 736 N N . GLY A 1 97 ? 4.658 2.910 -16.956 1.00 87.88 97 GLY A N 1
ATOM 737 C CA . GLY A 1 97 ? 5.775 3.604 -17.587 1.00 87.88 97 GLY A CA 1
ATOM 738 C C . GLY A 1 97 ? 7.058 2.794 -17.456 1.00 87.88 97 GLY A C 1
ATOM 739 O O . GLY A 1 97 ? 7.021 1.626 -17.067 1.00 87.88 97 GLY A O 1
ATOM 740 N N . HIS A 1 98 ? 8.196 3.433 -17.723 1.00 89.88 98 HIS A N 1
ATOM 741 C CA . HIS A 1 98 ? 9.507 2.854 -17.446 1.00 89.88 98 HIS A CA 1
ATOM 742 C C . HIS A 1 98 ? 10.411 3.852 -16.730 1.00 89.88 98 HIS A C 1
ATOM 744 O O . HIS A 1 98 ? 10.272 5.067 -16.890 1.00 89.88 98 HIS A O 1
ATOM 750 N N . ILE A 1 99 ? 11.370 3.324 -15.975 1.00 89.75 99 ILE A N 1
ATOM 751 C CA . ILE A 1 99 ? 12.451 4.102 -15.375 1.00 89.75 99 ILE A CA 1
ATOM 752 C C . ILE A 1 99 ? 13.820 3.577 -15.786 1.00 89.75 99 ILE A C 1
ATOM 754 O O . ILE A 1 99 ? 14.034 2.376 -15.972 1.00 89.75 99 ILE A O 1
ATOM 758 N N . LYS A 1 100 ? 14.778 4.500 -15.816 1.00 90.19 100 LYS A N 1
ATOM 759 C CA . LYS A 1 100 ? 16.203 4.200 -15.695 1.00 90.19 100 LYS A CA 1
ATOM 760 C C . LYS A 1 100 ? 16.709 4.645 -14.335 1.00 90.19 100 LYS A C 1
ATOM 762 O O . LYS A 1 100 ? 16.050 5.400 -13.619 1.00 90.19 100 LYS A O 1
ATOM 767 N N . ILE A 1 101 ? 17.891 4.153 -13.993 1.00 87.00 101 ILE A N 1
ATOM 768 C CA . ILE A 1 101 ? 18.504 4.405 -12.698 1.00 87.00 101 ILE A CA 1
ATOM 769 C C . ILE A 1 101 ? 19.745 5.232 -12.911 1.00 87.00 101 ILE A C 1
ATOM 771 O O . ILE A 1 101 ? 20.659 4.819 -13.622 1.00 87.00 101 ILE A O 1
ATOM 775 N N . ASP A 1 102 ? 19.726 6.404 -12.298 1.00 86.44 102 ASP A N 1
ATOM 776 C CA . ASP A 1 102 ? 20.823 7.350 -12.309 1.00 86.44 102 ASP A CA 1
ATOM 777 C C . ASP A 1 102 ? 21.494 7.333 -10.933 1.00 86.44 102 ASP A C 1
ATOM 779 O O . ASP A 1 102 ? 20.875 7.646 -9.912 1.00 86.44 102 ASP A O 1
ATOM 783 N N . GLU A 1 103 ? 22.745 6.880 -10.893 1.00 84.81 103 GLU A N 1
ATOM 784 C CA . GLU A 1 103 ? 23.535 6.840 -9.666 1.00 84.81 103 GLU A CA 1
ATOM 785 C C . GLU A 1 103 ? 24.265 8.170 -9.500 1.00 84.81 103 GLU A C 1
ATOM 787 O O . GLU A 1 103 ? 25.157 8.517 -10.270 1.00 84.81 103 GLU A O 1
ATOM 792 N N . GLN A 1 104 ? 23.896 8.900 -8.455 1.00 85.94 104 GLN A N 1
ATOM 793 C CA . GLN A 1 104 ? 24.550 10.149 -8.091 1.00 85.94 104 GLN A CA 1
ATOM 794 C C . GLN A 1 104 ? 25.908 9.874 -7.434 1.00 85.94 104 GLN A C 1
ATOM 796 O O . GLN A 1 104 ? 26.090 8.841 -6.789 1.00 85.94 104 GLN A O 1
ATOM 801 N N . GLU A 1 105 ? 26.833 10.840 -7.482 1.00 81.75 105 GLU A N 1
ATOM 802 C CA . GLU A 1 105 ? 28.162 10.732 -6.843 1.00 81.75 105 GLU A CA 1
ATOM 803 C C . GLU A 1 105 ? 28.091 10.397 -5.338 1.00 81.75 105 GLU A C 1
ATOM 805 O O . GLU A 1 105 ? 29.005 9.795 -4.779 1.00 81.75 105 GLU A O 1
ATOM 810 N N . SER A 1 106 ? 26.976 10.733 -4.680 1.00 83.06 106 SER A N 1
ATOM 811 C CA . SER A 1 106 ? 26.691 10.412 -3.274 1.00 83.06 106 SER A CA 1
ATOM 812 C C . SER A 1 106 ? 26.295 8.949 -3.012 1.00 83.06 106 SER A C 1
ATOM 814 O O . SER A 1 106 ? 26.048 8.585 -1.862 1.00 83.06 106 SER A O 1
ATOM 816 N N . GLY A 1 107 ? 26.176 8.115 -4.051 1.00 80.12 107 GLY A N 1
ATOM 817 C CA . GLY A 1 107 ? 25.648 6.748 -3.969 1.00 80.12 107 GLY A CA 1
ATOM 818 C C . GLY A 1 107 ? 24.118 6.672 -3.887 1.00 80.12 107 GLY A C 1
ATOM 819 O O . GLY A 1 107 ? 23.553 5.597 -3.669 1.00 80.12 107 GLY A O 1
ATOM 820 N N . THR A 1 108 ? 23.429 7.805 -4.050 1.00 84.19 108 THR A N 1
ATOM 821 C CA . THR A 1 108 ? 21.965 7.856 -4.136 1.00 84.19 108 THR A CA 1
ATOM 822 C C . THR A 1 108 ? 21.509 7.349 -5.502 1.00 84.19 108 THR A C 1
ATOM 824 O O . THR A 1 108 ? 22.008 7.804 -6.527 1.00 84.19 108 THR A O 1
ATOM 827 N N . LEU A 1 109 ? 20.542 6.430 -5.517 1.00 83.38 109 LEU A N 1
ATOM 828 C CA . LEU A 1 109 ? 19.918 5.932 -6.743 1.00 83.38 109 LEU A CA 1
ATOM 829 C C . LEU A 1 109 ? 18.664 6.758 -7.038 1.00 83.38 109 LEU A C 1
ATOM 831 O O . LEU A 1 109 ? 17.724 6.745 -6.242 1.00 83.38 109 LEU A O 1
ATOM 835 N N . LEU A 1 110 ? 18.650 7.463 -8.166 1.00 85.56 110 LEU A N 1
ATOM 836 C CA . LEU A 1 110 ? 17.488 8.206 -8.644 1.00 85.56 110 LEU A CA 1
ATOM 837 C C . LEU A 1 110 ? 16.750 7.413 -9.716 1.00 85.56 110 LEU A C 1
ATOM 839 O O . LEU A 1 110 ? 17.356 6.854 -10.629 1.00 85.56 110 LEU A O 1
ATOM 843 N N . PHE A 1 111 ? 15.425 7.389 -9.607 1.00 87.56 111 PHE A N 1
ATOM 844 C CA . PHE A 1 111 ? 14.548 6.839 -10.632 1.00 87.56 111 PHE A CA 1
ATOM 845 C C . PHE A 1 111 ? 14.176 7.950 -11.602 1.00 87.56 111 PHE A C 1
ATOM 847 O O . PHE A 1 111 ? 13.525 8.922 -11.222 1.00 87.56 111 PHE A O 1
ATOM 854 N N . VAL A 1 112 ? 14.615 7.808 -12.849 1.00 88.69 112 VAL A N 1
ATOM 855 C CA . VAL A 1 112 ? 14.393 8.796 -13.903 1.00 88.69 112 VAL A CA 1
ATOM 856 C C . VAL A 1 112 ? 13.392 8.219 -14.901 1.00 88.69 112 VAL A C 1
ATOM 858 O O . VAL A 1 112 ? 13.671 7.154 -15.462 1.00 88.69 112 VAL A O 1
ATOM 861 N N . PRO A 1 113 ? 12.249 8.888 -15.147 1.00 87.81 113 PRO A N 1
ATOM 862 C CA . PRO A 1 113 ? 11.293 8.463 -16.163 1.00 87.81 113 PRO A CA 1
ATOM 863 C C . PRO A 1 113 ? 11.956 8.272 -17.529 1.00 87.81 113 PRO A C 1
ATOM 865 O O . PRO A 1 113 ? 12.792 9.073 -17.954 1.00 87.81 113 PRO A O 1
ATOM 868 N N . SER A 1 114 ? 11.588 7.202 -18.226 1.00 88.75 114 SER A N 1
ATOM 869 C CA . SER A 1 114 ? 12.151 6.847 -19.526 1.00 88.75 114 SER A CA 1
ATOM 870 C C . SER A 1 114 ? 11.134 6.098 -20.390 1.00 88.75 114 SER A C 1
ATOM 872 O O . SER A 1 114 ? 10.083 5.664 -19.921 1.00 88.75 114 SER A O 1
ATOM 874 N N . HIS A 1 115 ? 11.446 5.942 -21.676 1.00 87.62 115 HIS A N 1
ATOM 875 C CA . HIS A 1 115 ? 10.657 5.121 -22.599 1.00 87.62 115 HIS A CA 1
ATOM 876 C C . HIS A 1 115 ? 11.053 3.635 -22.560 1.00 87.62 115 HIS A C 1
ATOM 878 O O . HIS A 1 115 ? 10.373 2.810 -23.159 1.00 87.62 115 HIS A O 1
ATOM 884 N N . GLU A 1 116 ? 12.140 3.299 -21.862 1.00 86.00 116 GLU A N 1
ATOM 885 C CA . GLU A 1 116 ? 12.697 1.951 -21.735 1.00 86.00 116 GLU A CA 1
ATOM 886 C C . GLU A 1 116 ? 13.297 1.747 -20.333 1.00 86.00 116 GLU A C 1
ATOM 888 O O . GLU A 1 116 ? 13.543 2.718 -19.616 1.00 86.00 116 GLU A O 1
ATOM 893 N N . GLY A 1 117 ? 13.575 0.500 -19.949 1.00 88.38 117 GLY A N 1
ATOM 894 C CA . GLY A 1 117 ? 14.174 0.163 -18.655 1.00 88.38 117 GLY A CA 1
ATOM 895 C C . GLY A 1 117 ? 13.234 -0.662 -17.783 1.00 88.38 117 GLY A C 1
ATOM 896 O O . GLY A 1 117 ? 12.558 -1.558 -18.282 1.00 88.38 117 GLY A O 1
ATOM 897 N N . ILE A 1 118 ? 13.210 -0.381 -16.481 1.00 89.62 118 ILE A N 1
ATOM 898 C CA . ILE A 1 118 ? 12.408 -1.145 -15.518 1.00 89.62 118 ILE A CA 1
ATOM 899 C C . ILE A 1 118 ? 10.956 -0.663 -15.592 1.00 89.62 118 ILE A C 1
ATOM 901 O O . ILE A 1 118 ? 10.743 0.551 -15.497 1.00 89.62 118 ILE A O 1
ATOM 905 N N . PRO A 1 119 ? 9.962 -1.560 -15.724 1.00 88.88 119 PRO A N 1
ATOM 906 C CA . PRO A 1 119 ? 8.560 -1.182 -15.632 1.00 88.88 119 PRO A CA 1
ATOM 907 C C . PRO A 1 119 ? 8.270 -0.436 -14.327 1.00 88.88 119 PRO A C 1
ATOM 909 O O . PRO A 1 119 ? 8.762 -0.802 -13.255 1.00 88.88 119 PRO A O 1
ATOM 912 N N . MET A 1 120 ? 7.443 0.600 -14.408 1.00 89.31 120 MET A N 1
ATOM 913 C CA . MET A 1 120 ? 6.966 1.334 -13.240 1.00 89.31 120 MET A CA 1
ATOM 914 C C . MET A 1 120 ? 5.453 1.526 -13.276 1.00 89.31 120 MET A C 1
ATOM 916 O O . MET A 1 120 ? 4.861 1.620 -14.354 1.00 89.31 120 MET A O 1
ATOM 920 N N . PHE A 1 121 ? 4.858 1.671 -12.096 1.00 87.31 121 PHE A N 1
ATOM 921 C CA . PHE A 1 121 ? 3.521 2.234 -11.937 1.00 87.31 121 PHE A CA 1
ATOM 922 C C . PHE A 1 121 ? 3.633 3.626 -11.337 1.00 87.31 121 PHE A C 1
ATOM 924 O O . PHE A 1 121 ? 4.156 3.766 -10.235 1.00 87.31 121 PHE A O 1
ATOM 931 N N . ASP A 1 122 ? 3.145 4.632 -12.060 1.00 84.44 122 ASP A N 1
ATOM 932 C CA . ASP A 1 122 ? 3.147 6.029 -11.626 1.00 84.44 122 ASP A CA 1
ATOM 933 C C . ASP A 1 122 ? 1.728 6.577 -11.455 1.00 84.44 122 ASP A C 1
ATOM 935 O O . ASP A 1 122 ? 0.801 6.142 -12.134 1.00 84.44 122 ASP A O 1
ATOM 939 N N . LEU A 1 123 ? 1.548 7.560 -10.579 1.00 80.31 123 LEU A N 1
ATOM 940 C CA . LEU A 1 123 ? 0.283 8.253 -10.369 1.00 80.31 123 LEU A CA 1
ATOM 941 C C . LEU A 1 123 ? 0.455 9.752 -10.540 1.00 80.31 123 LEU A C 1
ATOM 943 O O . LEU A 1 123 ? 1.273 10.383 -9.872 1.00 80.31 123 LEU A O 1
ATOM 947 N N . ASP A 1 124 ? -0.424 10.326 -11.355 1.00 73.25 124 ASP A N 1
ATOM 948 C CA . ASP A 1 124 ? -0.542 11.770 -11.487 1.00 73.25 124 ASP A CA 1
ATOM 949 C C . ASP A 1 124 ? -1.336 12.327 -10.296 1.00 73.25 124 ASP A C 1
ATOM 951 O O . ASP A 1 124 ? -2.559 12.471 -10.341 1.00 73.25 124 ASP A O 1
ATOM 955 N N . GLY A 1 125 ? -0.626 12.645 -9.213 1.00 79.81 125 GLY A N 1
ATOM 956 C CA . GLY A 1 125 ? -1.164 13.377 -8.067 1.00 79.81 125 GLY A CA 1
ATOM 957 C C . GLY A 1 125 ? -1.749 12.516 -6.945 1.00 79.81 125 GLY A C 1
ATOM 958 O O . GLY A 1 125 ? -1.544 11.304 -6.871 1.00 79.81 125 GLY A O 1
ATOM 959 N N . VAL A 1 126 ? -2.429 13.199 -6.017 1.00 84.25 126 VAL A N 1
ATOM 960 C CA . VAL A 1 126 ? -3.001 12.613 -4.797 1.00 84.25 126 VAL A CA 1
ATOM 961 C C . VAL A 1 126 ? -4.378 12.030 -5.081 1.00 84.25 126 VAL A C 1
ATOM 963 O O . VAL A 1 126 ? -5.224 12.679 -5.700 1.00 84.25 126 VAL A O 1
ATOM 966 N N . ARG A 1 127 ? -4.616 10.815 -4.589 1.00 89.50 127 ARG A N 1
ATOM 967 C CA . ARG A 1 127 ? -5.865 10.083 -4.762 1.00 89.50 127 ARG A CA 1
ATOM 968 C C . ARG A 1 127 ? -6.362 9.548 -3.429 1.00 89.50 127 ARG A C 1
ATOM 970 O O . ARG A 1 127 ? -5.688 8.759 -2.775 1.00 89.50 127 ARG A O 1
ATOM 977 N N . GLN A 1 128 ? -7.581 9.928 -3.067 1.00 93.25 128 GLN A N 1
ATOM 978 C CA . GLN A 1 128 ? -8.282 9.346 -1.929 1.00 93.25 128 GLN A CA 1
ATOM 979 C C . GLN A 1 128 ? -9.238 8.260 -2.411 1.00 93.25 128 GLN A C 1
ATOM 981 O O . GLN A 1 128 ? -10.088 8.492 -3.270 1.00 93.25 128 GLN A O 1
ATOM 986 N N . LEU A 1 129 ? -9.081 7.063 -1.859 1.00 93.56 129 LEU A N 1
ATOM 987 C CA . LEU A 1 129 ? -9.922 5.907 -2.122 1.00 93.56 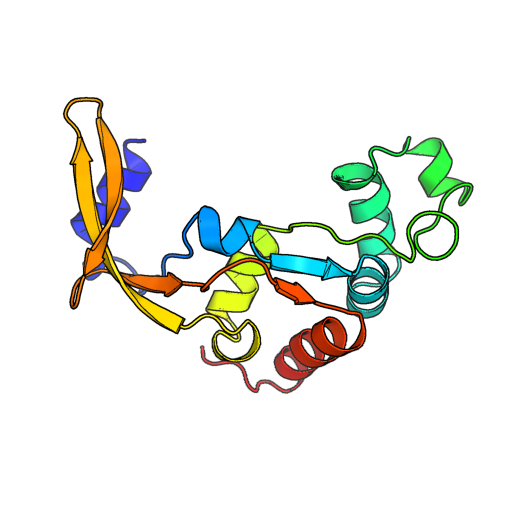129 LEU A CA 1
ATOM 988 C C . LEU A 1 129 ? -10.946 5.797 -0.999 1.00 93.56 129 LEU A C 1
ATOM 990 O O . LEU A 1 129 ? -10.635 5.384 0.122 1.00 93.56 129 LEU A O 1
ATOM 994 N N . ASP A 1 130 ? -12.173 6.210 -1.297 1.00 94.81 130 ASP A N 1
ATOM 995 C CA . ASP A 1 130 ? -13.297 6.059 -0.380 1.00 94.81 130 ASP A CA 1
ATOM 996 C C . ASP A 1 130 ? -13.687 4.583 -0.176 1.00 94.81 130 ASP A C 1
ATOM 998 O O . ASP A 1 130 ? -13.126 3.656 -0.764 1.00 94.81 130 ASP 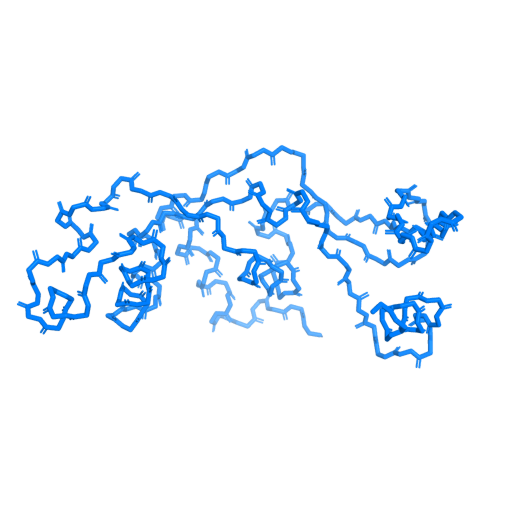A O 1
ATOM 1002 N N . MET A 1 131 ? -14.682 4.353 0.680 1.00 94.38 131 MET A N 1
ATOM 1003 C CA . MET A 1 131 ? -15.150 3.008 1.000 1.00 94.38 131 MET A CA 1
ATOM 1004 C C . MET A 1 131 ? -15.562 2.193 -0.237 1.00 94.38 131 MET A C 1
ATOM 1006 O O . MET A 1 131 ? -15.277 0.996 -0.272 1.00 94.38 131 MET A O 1
ATOM 1010 N N . SER A 1 132 ? -16.237 2.798 -1.221 1.00 92.81 132 SER A N 1
ATOM 1011 C CA . SER A 1 132 ? -16.654 2.097 -2.443 1.00 92.81 132 SER A CA 1
ATOM 1012 C C . SER A 1 132 ? -15.448 1.676 -3.271 1.00 92.81 132 SER A C 1
ATOM 1014 O O . SER A 1 132 ? -15.320 0.494 -3.577 1.00 92.81 132 SER A O 1
ATOM 1016 N N . HIS A 1 133 ? -14.509 2.591 -3.514 1.00 93.00 133 HIS A N 1
ATOM 1017 C CA . HIS A 1 133 ? -13.290 2.280 -4.259 1.00 93.00 133 HIS A CA 1
ATOM 1018 C C . HIS A 1 133 ? -12.475 1.172 -3.584 1.00 93.00 133 HIS A C 1
ATOM 1020 O O . HIS A 1 133 ? -12.025 0.238 -4.246 1.00 93.00 133 HIS A O 1
ATOM 1026 N N . VAL A 1 134 ? -12.312 1.237 -2.256 1.00 93.75 134 VAL A N 1
ATOM 1027 C CA . VAL A 1 134 ? -11.595 0.196 -1.507 1.00 93.75 134 VAL A CA 1
ATOM 1028 C C . VAL A 1 134 ? -12.297 -1.155 -1.658 1.00 93.75 134 VAL A C 1
ATOM 1030 O O . VAL A 1 134 ? -11.644 -2.154 -1.953 1.00 93.75 134 VAL A O 1
ATOM 1033 N N . LYS A 1 135 ? -13.625 -1.204 -1.509 1.00 90.75 135 LYS A N 1
ATOM 1034 C CA . LYS A 1 135 ? -14.391 -2.445 -1.695 1.00 90.75 135 LYS A CA 1
ATOM 1035 C C . LYS A 1 135 ? -14.210 -3.028 -3.090 1.00 90.75 135 LYS A C 1
ATOM 1037 O O . LYS A 1 135 ? -13.976 -4.228 -3.197 1.00 90.75 135 LYS A O 1
ATOM 1042 N N . ASP A 1 136 ? -14.288 -2.196 -4.121 1.00 90.06 136 ASP A N 1
ATOM 1043 C CA . ASP A 1 136 ? -14.184 -2.641 -5.510 1.00 90.06 136 ASP A CA 1
ATOM 1044 C C . ASP A 1 136 ? -12.799 -3.229 -5.806 1.00 90.06 136 ASP A C 1
ATOM 1046 O O . ASP A 1 136 ? -12.700 -4.315 -6.380 1.00 90.06 136 ASP A O 1
ATOM 1050 N N . ILE A 1 137 ? -11.731 -2.584 -5.319 1.00 90.31 137 ILE A N 1
ATOM 1051 C CA . ILE A 1 137 ? -10.359 -3.098 -5.429 1.00 90.31 137 ILE A CA 1
ATOM 1052 C C . ILE A 1 137 ? -10.255 -4.485 -4.785 1.00 90.31 137 ILE A C 1
ATOM 1054 O O . ILE A 1 137 ? -9.846 -5.443 -5.441 1.00 90.31 137 ILE A O 1
ATOM 1058 N N . PHE A 1 138 ? -10.660 -4.635 -3.523 1.00 89.44 138 PHE A N 1
ATOM 1059 C CA . PHE A 1 138 ? -10.525 -5.923 -2.836 1.00 89.44 138 PHE A CA 1
ATOM 1060 C C . PHE A 1 138 ? -11.468 -7.003 -3.387 1.00 89.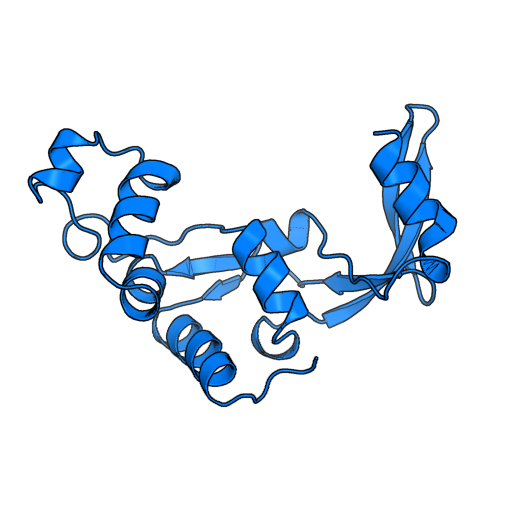44 138 PHE A C 1
ATOM 1062 O O . PHE A 1 138 ? -11.125 -8.183 -3.350 1.00 89.44 138 PHE A O 1
ATOM 1069 N N . HIS A 1 139 ? -12.617 -6.627 -3.950 1.00 86.88 139 HIS A N 1
ATOM 1070 C CA . HIS A 1 139 ? -13.516 -7.554 -4.640 1.00 86.88 139 HIS A CA 1
ATOM 1071 C C . HIS A 1 139 ? -12.953 -8.041 -5.981 1.00 86.88 139 HIS A C 1
ATOM 1073 O O . HIS A 1 139 ? -13.129 -9.205 -6.332 1.00 86.88 139 HIS A O 1
ATOM 1079 N N . SER A 1 140 ? -12.238 -7.189 -6.722 1.00 84.06 140 SER A N 1
ATOM 1080 C CA . SER A 1 140 ? -11.560 -7.616 -7.957 1.00 84.06 140 SER A CA 1
ATOM 1081 C C . SER A 1 140 ? -10.487 -8.683 -7.687 1.00 84.06 140 SER A C 1
ATOM 1083 O O . SER A 1 140 ? -10.372 -9.658 -8.430 1.00 84.06 140 SER A O 1
ATOM 1085 N N . LEU A 1 141 ? -9.785 -8.578 -6.549 1.00 84.00 141 LEU A N 1
ATOM 1086 C CA . LEU A 1 141 ? -8.784 -9.561 -6.126 1.00 84.00 141 LEU A CA 1
ATOM 1087 C C . LEU A 1 141 ? -9.395 -10.939 -5.836 1.00 84.00 141 LEU A C 1
ATOM 1089 O O . LEU A 1 141 ? -8.809 -11.960 -6.191 1.00 84.00 141 LEU A O 1
ATOM 1093 N N . THR A 1 142 ? -10.571 -10.997 -5.203 1.00 78.19 142 THR A N 1
ATOM 1094 C CA . THR A 1 142 ? -11.206 -12.276 -4.831 1.00 78.19 142 THR A CA 1
ATOM 1095 C C . THR A 1 142 ? -11.824 -13.009 -6.018 1.00 78.19 142 THR A C 1
ATOM 1097 O O . THR A 1 142 ? -12.018 -14.222 -5.949 1.00 78.19 142 THR A O 1
ATOM 1100 N N . LYS A 1 143 ? -12.103 -12.302 -7.117 1.00 71.75 143 LYS A N 1
ATOM 1101 C CA . LYS A 1 143 ? -12.621 -12.885 -8.362 1.00 71.75 143 LYS A CA 1
ATOM 1102 C C . LYS A 1 143 ? -11.556 -13.511 -9.257 1.00 71.75 143 LYS A C 1
ATOM 1104 O O . LYS A 1 143 ? -11.912 -14.131 -10.255 1.00 71.75 143 LYS A O 1
ATOM 1109 N N . GLY A 1 144 ? -10.274 -13.361 -8.921 1.00 61.00 144 GLY A N 1
ATOM 1110 C CA . GLY A 1 144 ? -9.192 -13.843 -9.775 1.00 61.00 144 GLY A CA 1
ATOM 1111 C C . GLY A 1 144 ? -9.058 -13.052 -11.079 1.00 61.00 144 GLY A C 1
ATOM 1112 O O . GLY A 1 144 ? -8.449 -13.548 -12.017 1.00 61.00 144 GLY A O 1
ATOM 1113 N N . GLU A 1 145 ? -9.560 -11.813 -11.136 1.00 60.31 145 GLU A N 1
ATOM 1114 C CA . GLU A 1 145 ? -9.278 -10.849 -12.219 1.00 60.31 145 GLU A CA 1
ATOM 1115 C C . GLU A 1 145 ? -7.829 -10.303 -12.124 1.00 60.31 145 GLU A C 1
ATOM 1117 O O . GLU A 1 145 ? -7.525 -9.195 -12.558 1.00 60.31 145 GLU A O 1
ATOM 1122 N N . VAL A 1 146 ? -6.937 -11.083 -11.507 1.00 54.84 146 VAL A N 1
ATOM 1123 C CA . VAL A 1 146 ? -5.561 -10.742 -11.153 1.00 54.84 146 VAL A CA 1
ATOM 1124 C C . VAL A 1 146 ? -4.653 -11.203 -12.285 1.00 54.84 146 VAL A C 1
ATOM 1126 O O . VAL A 1 146 ? -4.691 -12.369 -12.679 1.00 54.84 146 VAL A O 1
ATOM 1129 N N . LEU A 1 147 ? -3.826 -10.293 -12.791 1.00 51.81 147 LEU A N 1
ATOM 1130 C CA . LEU A 1 147 ? -2.724 -10.638 -13.682 1.00 51.81 147 LEU A CA 1
ATOM 1131 C C . LEU A 1 147 ? -1.575 -11.157 -12.804 1.00 51.81 147 LEU A C 1
ATOM 1133 O O . LEU A 1 147 ? -0.958 -10.376 -12.083 1.00 51.81 147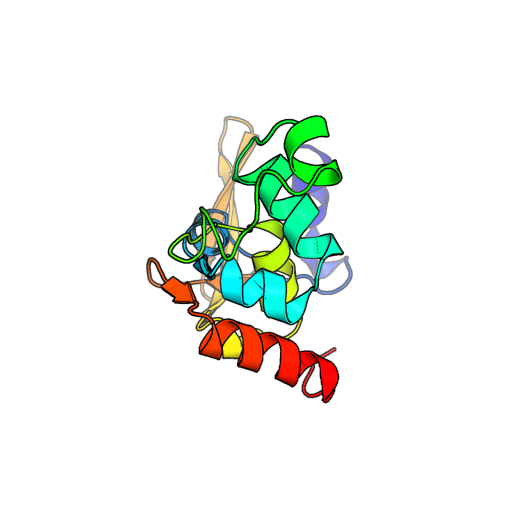 LEU A O 1
ATOM 1137 N N . LEU A 1 148 ? -1.344 -12.472 -12.820 1.00 46.53 148 LEU A N 1
ATOM 1138 C CA . LEU A 1 148 ? -0.071 -13.077 -12.416 1.00 46.53 148 LEU A CA 1
ATOM 1139 C C . LEU A 1 148 ? 0.702 -13.472 -13.670 1.00 46.53 148 LEU A C 1
ATOM 1141 O O . LEU A 1 148 ? 0.078 -14.112 -14.549 1.00 46.53 148 LEU A O 1
#

Foldseek 3Di:
DVVCCVCQVPVVVDDADADEDPQNLQQEWEQLVLQCVLPPLVSFLCCCCPVVVDDNVCSVVVVDTCVPPNRVDIDRDSVVSRVLCQWPVVLSQWDKFAWDWDQDPVRDTDTHTDRDGHIYTHDDGHDYQYNVSSVVSSVCVVVPVTDD

Sequence (148 aa):
QQAAKIVLSRHAEFAEFTVVPSHTVQSIEYSALGLKHAGGQCMEKRILGFNCHQEPVKIVTNQVSIEGQYSDKFFSMPDLTSILCALVPGNMGAKQGHIKIDEQESGTLLFVPSHEGIPMFDLDGVRQLDMSHVKDIFHSLTKGEVLL

pLDDT: mean 87.84, std 9.27, range [46.53, 98.12]

Secondary structure (DSSP, 8-state):
-HHHHHHHHTGGGSSP--B--HHHHHHEEEEHHHHHHHHHHHHHHHHHHHTS---HHHHHTTS--HHHH-TT-EEE-HHHHHHHHHH-GGGGTPEEEEEEEEE-TTSPEEEEEESSSEEEEE-SS-EEE-HHHHHHHHHHHHTT----

Radius of gyration: 17.89 Å; chains: 1; bounding box: 45×27×49 Å

Organism: Fusarium oxysporum f. sp. cubense (strain race 4) (NCBI:txid2502994)